Protein AF-A0A3D5DBY3-F1 (afdb_monomer_lite)

Secondary structure (DSSP, 8-state):
-HHHHHHHHHHHHHTGGG--HHHHHHHHHHHTS-HHHHHHHHTTS---SSHHHHHHHHHHHHHT-

Sequence (65 aa):
MRELDVLLKRFIETSYSDLDSTEQDVFDSLLSESDIDLYAWLTGRSIPESTLLAQLVNRICREND

Radius of gyration: 10.65 Å; chains: 1; bounding box: 26×19×26 Å

pLDDT: mean 89.15, std 4.98, range [60.59, 93.19]

Foldseek 3Di:
DVVLVVLVVLCCVPPVVVDDPVLVVLVVVLVVDDPVVSVCLLVVVDADPDPSNNVSSVVSNVSSD

Structure (mmCIF, N/CA/C/O backbone):
data_AF-A0A3D5DBY3-F1
#
_entry.id   AF-A0A3D5DBY3-F1
#
loop_
_atom_site.group_PDB
_atom_site.id
_atom_site.type_symbol
_atom_site.label_atom_id
_atom_site.label_alt_id
_atom_site.label_comp_id
_atom_site.label_asym_id
_atom_site.label_entity_id
_atom_site.label_seq_id
_atom_site.pdbx_PDB_ins_code
_atom_site.Cartn_x
_atom_site.Cartn_y
_atom_site.Cartn_z
_atom_site.occupancy
_atom_site.B_iso_or_equiv
_atom_site.auth_seq_id
_atom_site.auth_comp_id
_atom_site.auth_asym_id
_atom_site.auth_atom_id
_atom_site.pdbx_PDB_model_num
ATOM 1 N N . MET A 1 1 ? -0.483 12.012 -11.110 1.00 75.19 1 MET A N 1
ATOM 2 C CA . MET A 1 1 ? -0.717 11.618 -12.533 1.00 75.19 1 MET A CA 1
ATOM 3 C C . MET A 1 1 ? -2.164 11.128 -12.631 1.00 75.19 1 MET A C 1
ATOM 5 O O . MET A 1 1 ? -2.526 10.322 -11.792 1.00 75.19 1 MET A O 1
ATOM 9 N N . ARG A 1 2 ? -2.998 11.523 -13.614 1.00 82.38 2 ARG A N 1
ATOM 10 C CA . ARG A 1 2 ? -4.458 11.224 -13.574 1.00 82.38 2 ARG A CA 1
ATOM 11 C C . ARG A 1 2 ? -4.836 9.749 -13.347 1.00 82.38 2 ARG A C 1
ATOM 13 O O . ARG A 1 2 ? -5.803 9.494 -12.644 1.00 82.38 2 ARG A O 1
ATOM 20 N N . GLU A 1 3 ? -4.114 8.799 -13.938 1.00 86.44 3 GLU A N 1
ATOM 21 C CA . GLU A 1 3 ? -4.366 7.359 -13.743 1.00 86.44 3 GLU A CA 1
ATOM 22 C C . GLU A 1 3 ? -4.027 6.893 -12.320 1.00 86.44 3 GLU A C 1
ATOM 24 O O . GLU A 1 3 ? -4.797 6.152 -11.713 1.00 86.44 3 GLU A O 1
ATOM 29 N N . LEU A 1 4 ? -2.912 7.381 -11.769 1.00 87.44 4 LEU A N 1
ATOM 30 C CA . LEU A 1 4 ? -2.475 7.092 -10.404 1.00 87.44 4 LEU A CA 1
ATOM 31 C C . LEU A 1 4 ? -3.517 7.555 -9.378 1.00 87.44 4 LEU A C 1
ATOM 33 O O . LEU A 1 4 ? -3.907 6.797 -8.494 1.00 87.44 4 LEU A O 1
ATOM 37 N N . ASP A 1 5 ? -4.008 8.785 -9.547 1.00 87.88 5 ASP A N 1
ATOM 38 C CA . ASP A 1 5 ? -5.029 9.382 -8.687 1.00 87.88 5 ASP A CA 1
ATOM 39 C C . ASP A 1 5 ? -6.311 8.530 -8.625 1.00 87.88 5 ASP A C 1
ATOM 41 O O . ASP A 1 5 ? -6.934 8.417 -7.569 1.00 87.88 5 ASP A O 1
ATOM 45 N N . VAL A 1 6 ? -6.713 7.915 -9.745 1.00 88.88 6 VAL A N 1
ATOM 46 C CA . VAL A 1 6 ? -7.906 7.054 -9.811 1.00 88.88 6 VAL A CA 1
ATOM 47 C C . VAL A 1 6 ? -7.681 5.731 -9.078 1.00 88.88 6 VAL A C 1
ATOM 49 O O . VAL A 1 6 ? -8.547 5.321 -8.306 1.00 88.88 6 VAL A O 1
ATOM 52 N N . LEU A 1 7 ? -6.525 5.090 -9.279 1.00 87.12 7 LEU A N 1
ATOM 53 C CA . LEU A 1 7 ? -6.171 3.835 -8.602 1.00 87.12 7 LEU A CA 1
ATOM 54 C C . LEU A 1 7 ? -6.113 4.014 -7.081 1.00 87.12 7 LEU A C 1
ATOM 56 O O . LEU A 1 7 ? -6.708 3.238 -6.331 1.00 87.12 7 LEU A O 1
ATOM 60 N N . LEU A 1 8 ? -5.440 5.074 -6.624 1.00 89.19 8 LEU A N 1
ATOM 61 C CA . LEU A 1 8 ? -5.306 5.369 -5.199 1.00 89.19 8 LEU A CA 1
ATOM 62 C C . LEU A 1 8 ? -6.654 5.719 -4.566 1.00 89.19 8 LEU A C 1
ATOM 64 O O . LEU A 1 8 ? -6.974 5.190 -3.506 1.00 89.19 8 LEU A O 1
ATOM 68 N N . LYS A 1 9 ? -7.489 6.542 -5.218 1.00 89.88 9 LYS A N 1
ATOM 69 C CA . LYS A 1 9 ? -8.836 6.841 -4.703 1.00 89.88 9 LYS A CA 1
ATOM 70 C C . LYS A 1 9 ? -9.699 5.597 -4.566 1.00 89.88 9 LYS A C 1
ATOM 72 O O . LYS A 1 9 ? -10.315 5.415 -3.523 1.00 89.88 9 LYS A O 1
ATOM 77 N N . ARG A 1 10 ? -9.716 4.728 -5.579 1.00 89.31 10 ARG A N 1
ATOM 78 C CA . ARG A 1 10 ? -10.521 3.501 -5.548 1.00 89.31 10 ARG A CA 1
ATOM 79 C C . ARG A 1 10 ? -10.103 2.588 -4.398 1.00 89.31 10 ARG A C 1
ATOM 81 O O . ARG A 1 10 ? -10.963 2.061 -3.694 1.00 89.31 10 ARG A O 1
ATOM 88 N N . PHE A 1 11 ? -8.798 2.456 -4.170 1.00 90.38 11 PHE A N 1
ATOM 89 C CA . PHE A 1 11 ? -8.270 1.732 -3.019 1.00 90.38 11 PHE A CA 1
ATOM 90 C C . PHE A 1 11 ? -8.673 2.382 -1.689 1.00 90.38 11 PHE A C 1
ATOM 92 O O . PHE A 1 11 ? -9.088 1.681 -0.767 1.00 90.38 11 PHE A O 1
ATOM 99 N N . ILE A 1 12 ? -8.614 3.715 -1.598 1.00 90.81 12 ILE A N 1
ATOM 100 C CA . ILE A 1 12 ? -9.038 4.446 -0.399 1.00 90.81 12 ILE A CA 1
ATOM 101 C C . ILE A 1 12 ? -10.514 4.193 -0.079 1.00 90.81 12 ILE A C 1
ATOM 103 O O . ILE A 1 12 ? -10.870 3.913 1.062 1.00 90.81 12 ILE A O 1
ATOM 107 N N . GL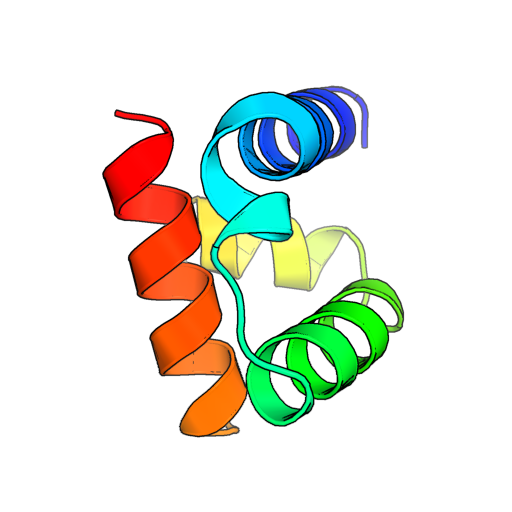U A 1 13 ? -11.375 4.240 -1.089 1.00 90.56 13 GLU A N 1
ATOM 108 C CA . GLU A 1 13 ? -12.812 4.043 -0.906 1.00 90.56 13 GLU A CA 1
ATOM 109 C C . GLU A 1 13 ? -13.187 2.590 -0.577 1.00 90.56 13 GLU A C 1
ATOM 111 O O . GLU A 1 13 ? -14.192 2.361 0.092 1.00 90.56 13 GLU A O 1
ATOM 116 N N . THR A 1 14 ? -12.387 1.615 -1.020 1.00 88.56 14 THR A N 1
ATOM 117 C CA . THR A 1 14 ? -12.736 0.188 -0.917 1.00 88.56 14 THR A CA 1
ATOM 118 C C . THR A 1 14 ? -12.049 -0.511 0.255 1.00 88.56 14 THR A C 1
ATOM 120 O O . THR A 1 14 ? -12.702 -1.256 0.983 1.00 88.56 14 THR A O 1
ATOM 123 N N . SER A 1 15 ? -10.754 -0.260 0.464 1.00 88.06 15 SER A N 1
ATOM 124 C CA . SER A 1 15 ? -9.903 -1.118 1.303 1.00 88.06 15 SER A CA 1
ATOM 125 C C . SER A 1 15 ? -9.089 -0.346 2.347 1.00 88.06 15 SER A C 1
ATOM 127 O O . SER A 1 15 ? -8.646 -0.945 3.320 1.00 88.06 15 SER A O 1
ATOM 129 N N . TYR A 1 16 ? -8.923 0.978 2.226 1.00 88.69 16 TYR A N 1
ATOM 130 C CA . TYR A 1 16 ? -8.158 1.763 3.215 1.00 88.69 16 TYR A CA 1
ATOM 131 C C . TYR A 1 16 ? -8.774 1.736 4.617 1.00 88.69 16 TYR A C 1
ATOM 133 O O . TYR A 1 16 ? -8.054 1.727 5.609 1.00 88.69 16 TYR A O 1
ATOM 141 N N . SER A 1 17 ? -10.102 1.643 4.706 1.00 89.06 17 SER A N 1
ATOM 142 C CA . SER A 1 17 ? -10.815 1.494 5.984 1.00 89.06 17 SER A CA 1
ATOM 143 C C . SER A 1 17 ? -10.489 0.182 6.715 1.00 89.06 17 SER A C 1
ATOM 145 O O . SER A 1 17 ? -10.727 0.085 7.916 1.00 89.06 17 SER A O 1
ATOM 147 N N . ASP A 1 18 ? -9.983 -0.818 5.989 1.00 90.19 18 ASP A N 1
ATOM 148 C CA . ASP A 1 18 ? -9.596 -2.136 6.504 1.00 90.19 18 ASP A CA 1
ATOM 149 C C . ASP A 1 18 ? -8.101 -2.204 6.875 1.00 90.19 18 ASP A C 1
ATOM 151 O O . ASP A 1 18 ? -7.649 -3.190 7.452 1.00 90.19 18 ASP A O 1
ATOM 155 N N . LEU A 1 19 ? -7.324 -1.162 6.553 1.00 90.12 19 LEU A N 1
ATOM 156 C CA . LEU A 1 19 ? -5.910 -1.088 6.911 1.00 90.12 19 LEU A CA 1
ATOM 157 C C . LEU A 1 19 ? -5.733 -0.823 8.402 1.00 90.12 19 LEU A C 1
ATOM 159 O O . LEU A 1 19 ? -6.378 0.063 8.976 1.00 90.12 19 LEU A O 1
ATOM 163 N N . ASP A 1 20 ? -4.791 -1.538 9.013 1.00 92.12 20 ASP A N 1
ATOM 164 C CA . ASP A 1 20 ? -4.374 -1.251 10.380 1.00 92.12 20 ASP A CA 1
ATOM 165 C C . ASP A 1 20 ? -3.536 0.041 10.467 1.00 92.12 20 ASP A C 1
ATOM 167 O O . ASP A 1 20 ? -3.116 0.620 9.464 1.00 92.12 20 ASP A O 1
ATOM 171 N N . SER A 1 21 ? -3.293 0.531 11.685 1.00 91.31 21 SER A N 1
ATOM 172 C CA . SER A 1 21 ? -2.585 1.802 11.895 1.00 91.31 21 SER A CA 1
ATOM 173 C C . SER A 1 21 ? -1.159 1.817 11.327 1.00 91.31 21 SER A C 1
ATOM 175 O O . SER A 1 21 ? -0.686 2.870 10.916 1.00 91.31 21 SER A O 1
ATOM 177 N N . THR A 1 22 ? -0.481 0.668 11.281 1.00 91.00 22 THR A N 1
ATOM 178 C CA . THR A 1 22 ? 0.850 0.531 10.672 1.00 91.00 22 THR A CA 1
ATOM 179 C C . THR A 1 22 ? 0.749 0.605 9.156 1.00 91.00 22 THR A C 1
ATOM 181 O O . THR A 1 22 ? 1.534 1.295 8.517 1.00 91.00 22 THR A O 1
ATOM 184 N N . GLU A 1 23 ? -0.231 -0.073 8.562 1.00 90.94 23 GLU A N 1
ATOM 185 C CA . GLU A 1 23 ? -0.454 -0.021 7.116 1.00 90.94 23 GLU A CA 1
ATOM 186 C C . GLU A 1 23 ? -0.851 1.382 6.636 1.00 90.94 23 GLU A C 1
ATOM 188 O O . GLU A 1 23 ? -0.417 1.806 5.566 1.00 90.94 23 GLU A O 1
ATOM 193 N N . GLN A 1 24 ? -1.626 2.126 7.432 1.00 91.94 24 GLN A N 1
ATOM 194 C CA . GLN A 1 24 ? -1.960 3.523 7.139 1.00 91.94 24 GLN A CA 1
ATOM 195 C C . GLN A 1 24 ? -0.722 4.433 7.161 1.00 91.94 24 GLN A C 1
ATOM 197 O O . GLN A 1 24 ? -0.588 5.285 6.286 1.00 91.94 24 GLN A O 1
ATOM 202 N N . ASP A 1 25 ? 0.205 4.226 8.100 1.00 93.19 25 ASP A N 1
ATOM 203 C CA . ASP A 1 25 ? 1.479 4.962 8.173 1.00 93.19 25 ASP A CA 1
ATOM 204 C C . ASP A 1 25 ? 2.395 4.639 6.976 1.00 93.19 25 ASP A C 1
ATOM 206 O O . ASP A 1 25 ? 2.998 5.518 6.354 1.00 93.19 25 ASP A O 1
ATOM 210 N N . VAL A 1 26 ? 2.416 3.367 6.564 1.00 92.56 26 VAL A N 1
ATOM 211 C CA . VAL A 1 26 ? 3.113 2.926 5.348 1.00 92.56 26 VAL A CA 1
ATOM 212 C C . VAL A 1 26 ? 2.464 3.523 4.095 1.00 92.56 26 VAL A C 1
ATOM 214 O O . VAL A 1 26 ? 3.176 3.873 3.156 1.00 92.56 26 VAL A O 1
ATOM 217 N N . PHE A 1 27 ? 1.137 3.674 4.063 1.00 92.19 27 PHE A N 1
ATOM 218 C CA . PHE A 1 27 ? 0.437 4.342 2.965 1.00 92.19 27 PHE A CA 1
ATOM 219 C C . PHE A 1 27 ? 0.781 5.833 2.893 1.00 92.19 27 PHE A C 1
ATOM 221 O O . PHE A 1 27 ? 0.991 6.351 1.802 1.00 92.19 27 PHE A O 1
ATOM 228 N N . ASP A 1 28 ? 0.902 6.517 4.030 1.00 91.94 28 ASP A N 1
ATOM 229 C CA . ASP A 1 28 ? 1.343 7.917 4.075 1.00 91.94 28 ASP A CA 1
ATOM 230 C C . ASP A 1 28 ? 2.789 8.074 3.570 1.00 91.94 28 ASP A C 1
ATOM 232 O O . ASP A 1 28 ? 3.091 8.935 2.739 1.00 91.94 28 ASP A O 1
ATOM 236 N N . SER A 1 29 ? 3.666 7.145 3.969 1.00 91.50 29 SER A N 1
ATOM 237 C CA . SER A 1 29 ? 5.033 7.051 3.442 1.00 91.50 29 SER A CA 1
ATOM 238 C C . SER A 1 29 ? 5.040 6.810 1.931 1.00 91.50 29 SER A C 1
ATOM 240 O O . SER A 1 29 ? 5.810 7.437 1.211 1.00 91.50 29 SER A O 1
ATOM 242 N N . LEU A 1 30 ? 4.150 5.946 1.434 1.00 91.44 30 LEU A N 1
ATOM 243 C CA . LEU A 1 30 ? 3.974 5.698 0.007 1.00 91.44 30 LEU A CA 1
ATOM 244 C C . LEU A 1 30 ? 3.550 6.984 -0.719 1.00 91.44 30 LEU A C 1
ATOM 246 O O . LEU A 1 30 ? 4.146 7.335 -1.726 1.00 91.44 30 LEU A O 1
ATOM 250 N N . LEU A 1 31 ? 2.588 7.746 -0.196 1.00 90.38 31 LEU A N 1
ATOM 251 C CA . LEU A 1 31 ? 2.162 9.018 -0.800 1.00 90.38 31 LEU A CA 1
ATOM 252 C C . LEU A 1 31 ? 3.257 10.099 -0.832 1.00 90.38 31 LEU A C 1
ATOM 254 O O . LEU A 1 31 ? 3.125 11.064 -1.586 1.00 90.38 31 LEU A O 1
ATOM 258 N N . SER A 1 32 ? 4.318 9.947 -0.039 1.00 91.19 32 SER A N 1
ATOM 259 C CA . SER A 1 32 ? 5.481 10.841 -0.054 1.00 91.19 32 SER A CA 1
ATOM 260 C C . SER A 1 32 ? 6.471 10.540 -1.192 1.00 91.19 32 SER A C 1
ATOM 262 O O . SER A 1 32 ? 7.362 11.350 -1.453 1.00 91.19 32 SER A O 1
ATOM 264 N N . GLU A 1 33 ? 6.320 9.405 -1.881 1.00 91.81 33 GLU A N 1
ATOM 265 C CA . GLU A 1 33 ? 7.167 8.991 -3.004 1.00 91.81 33 GLU A CA 1
ATOM 266 C C . GLU A 1 33 ? 6.759 9.666 -4.326 1.00 91.81 33 GLU A C 1
ATOM 268 O O . GLU A 1 33 ? 5.680 10.242 -4.475 1.00 91.81 33 GLU A O 1
ATOM 273 N N . SER A 1 34 ? 7.636 9.596 -5.331 1.00 91.75 34 SER A N 1
ATOM 274 C CA . SER A 1 34 ? 7.396 10.243 -6.627 1.00 91.75 34 SER A CA 1
ATOM 275 C C . SER A 1 34 ? 6.299 9.534 -7.431 1.00 91.75 34 SER A C 1
ATOM 277 O O . SER A 1 34 ? 6.282 8.308 -7.514 1.00 91.75 34 SER A O 1
ATOM 279 N N . ASP A 1 35 ? 5.460 10.291 -8.157 1.00 90.50 35 ASP A N 1
ATOM 280 C CA . ASP A 1 35 ? 4.422 9.742 -9.057 1.00 90.50 35 ASP A CA 1
ATOM 281 C C . ASP A 1 35 ? 4.948 8.640 -10.001 1.00 90.50 35 ASP A C 1
ATOM 283 O O . ASP A 1 35 ? 4.228 7.694 -10.321 1.00 90.50 35 ASP A O 1
ATOM 287 N N . ILE A 1 36 ? 6.193 8.777 -10.475 1.00 89.62 36 ILE A N 1
ATOM 288 C CA . ILE A 1 36 ? 6.843 7.829 -11.392 1.00 89.62 36 ILE A CA 1
ATOM 289 C C . ILE A 1 36 ? 7.078 6.481 -10.705 1.00 89.62 36 ILE A C 1
ATOM 291 O O . ILE A 1 36 ? 6.761 5.443 -11.289 1.00 89.62 36 ILE A O 1
ATOM 295 N N . ASP A 1 37 ? 7.606 6.499 -9.482 1.00 92.19 37 ASP A N 1
ATOM 296 C CA . ASP A 1 37 ? 7.882 5.295 -8.698 1.00 92.19 37 ASP A CA 1
ATOM 297 C C . ASP A 1 37 ? 6.579 4.616 -8.288 1.00 92.19 37 ASP A C 1
ATOM 299 O O . ASP A 1 37 ? 6.401 3.421 -8.524 1.00 92.19 37 ASP A O 1
ATOM 303 N N . LEU A 1 38 ? 5.609 5.401 -7.814 1.00 91.25 38 LEU A N 1
ATOM 304 C CA . LEU A 1 38 ? 4.275 4.911 -7.480 1.00 91.25 38 LEU A CA 1
ATOM 305 C C . LEU A 1 38 ? 3.601 4.225 -8.663 1.00 91.25 38 LEU A C 1
ATOM 307 O O . LEU A 1 38 ? 3.088 3.113 -8.534 1.00 91.25 38 LEU A O 1
ATOM 311 N N . TYR A 1 39 ? 3.635 4.852 -9.838 1.00 90.62 39 TYR A N 1
ATOM 312 C CA . TYR A 1 39 ? 3.078 4.255 -11.042 1.00 90.62 39 TYR A CA 1
ATOM 313 C C . TYR A 1 39 ? 3.828 2.977 -11.430 1.00 90.62 39 TYR A C 1
ATOM 315 O O . TYR A 1 39 ? 3.198 1.979 -11.784 1.00 90.62 39 TYR A O 1
ATOM 323 N N . ALA A 1 40 ? 5.161 2.963 -11.342 1.00 92.12 40 ALA A N 1
ATOM 324 C CA . ALA A 1 40 ? 5.958 1.776 -11.637 1.00 92.12 40 ALA A CA 1
ATOM 325 C C . ALA A 1 40 ? 5.647 0.612 -10.681 1.00 92.12 40 ALA A C 1
ATOM 327 O O . ALA A 1 40 ? 5.555 -0.529 -11.132 1.00 92.12 40 ALA A O 1
ATOM 328 N N . TRP A 1 41 ? 5.434 0.883 -9.394 1.00 92.81 41 TRP A N 1
ATOM 329 C CA . TRP A 1 41 ? 5.080 -0.128 -8.398 1.00 92.81 41 TRP A CA 1
ATOM 330 C C . TRP A 1 41 ? 3.659 -0.657 -8.588 1.00 92.81 41 TRP A C 1
ATOM 332 O O . TRP A 1 41 ? 3.463 -1.868 -8.669 1.00 92.81 41 TRP A O 1
ATOM 342 N N . LEU A 1 42 ? 2.676 0.233 -8.747 1.00 89.25 42 LEU A N 1
ATOM 343 C CA . LEU A 1 42 ? 1.267 -0.143 -8.922 1.00 89.25 42 LEU A CA 1
ATOM 344 C C . LEU A 1 42 ? 0.994 -0.870 -10.247 1.00 89.25 42 LEU A C 1
ATOM 346 O O . LEU A 1 42 ? 0.051 -1.650 -10.340 1.00 89.25 42 LEU A O 1
ATOM 350 N N . THR A 1 43 ? 1.821 -0.639 -11.272 1.00 88.94 43 THR A N 1
ATOM 351 C CA . THR A 1 43 ? 1.759 -1.370 -12.552 1.00 88.94 43 THR A CA 1
ATOM 352 C C . THR A 1 43 ? 2.651 -2.616 -12.591 1.00 88.94 43 THR A C 1
ATOM 354 O O . THR A 1 43 ? 2.726 -3.276 -13.628 1.00 88.94 43 THR A O 1
ATOM 357 N N . GLY A 1 44 ? 3.351 -2.941 -11.497 1.00 88.38 44 GLY A N 1
ATOM 358 C CA . GLY A 1 44 ? 4.246 -4.099 -11.409 1.00 88.38 44 GLY A CA 1
ATOM 359 C C . GLY A 1 44 ? 5.516 -3.998 -12.263 1.00 88.38 44 GLY A C 1
ATOM 360 O O . GLY A 1 44 ? 6.172 -5.007 -12.511 1.00 88.38 44 GLY A O 1
ATOM 361 N N . ARG A 1 45 ? 5.874 -2.798 -12.736 1.00 90.06 45 ARG A N 1
ATOM 362 C CA . ARG A 1 45 ? 7.120 -2.538 -13.482 1.00 90.06 45 ARG A CA 1
ATOM 363 C C . ARG A 1 45 ? 8.350 -2.511 -12.577 1.00 90.06 45 ARG A C 1
ATOM 365 O O . ARG A 1 45 ? 9.439 -2.830 -13.045 1.00 90.06 45 ARG A O 1
ATOM 372 N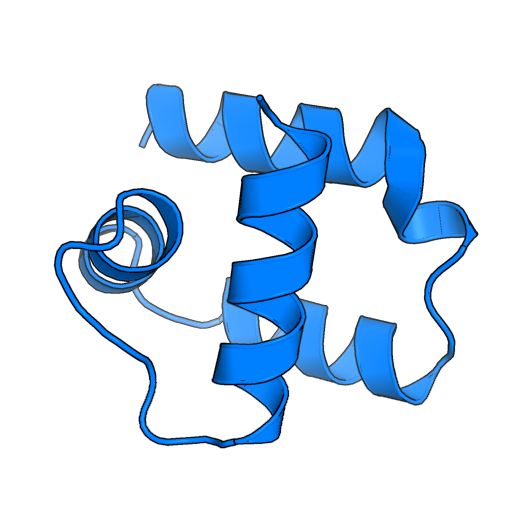 N . SER A 1 46 ? 8.162 -2.146 -11.311 1.00 92.06 46 SER A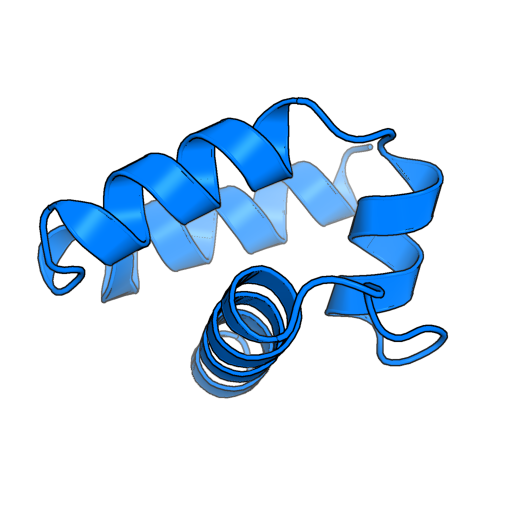 N 1
ATOM 373 C CA . SER A 1 46 ? 9.198 -2.099 -10.276 1.00 92.06 46 SER A CA 1
ATOM 374 C C . SER A 1 46 ? 8.638 -2.572 -8.935 1.00 92.06 46 SER A C 1
ATOM 376 O O . SER A 1 46 ? 7.427 -2.693 -8.769 1.00 92.06 46 SER A O 1
ATOM 378 N N . ILE A 1 47 ? 9.518 -2.801 -7.958 1.00 89.88 47 ILE A N 1
ATOM 379 C CA . ILE A 1 47 ? 9.157 -3.177 -6.586 1.00 89.88 47 ILE A CA 1
ATOM 380 C C . ILE A 1 47 ? 9.863 -2.200 -5.634 1.00 89.88 47 ILE A C 1
ATOM 382 O O . ILE A 1 47 ? 11.049 -1.938 -5.848 1.00 89.88 47 ILE A O 1
ATOM 386 N N . PRO A 1 48 ? 9.178 -1.650 -4.616 1.00 90.88 48 PRO A N 1
ATOM 387 C CA . PRO A 1 48 ? 9.819 -0.791 -3.625 1.00 90.88 48 PRO A CA 1
ATOM 388 C C . PRO A 1 48 ? 10.817 -1.583 -2.770 1.00 90.88 48 PRO A C 1
ATOM 390 O O . PRO A 1 48 ? 10.611 -2.764 -2.486 1.00 90.88 48 PRO A O 1
ATOM 393 N N . GLU A 1 49 ? 11.889 -0.926 -2.324 1.00 88.25 49 GLU A N 1
ATOM 394 C CA . GLU A 1 49 ? 12.932 -1.569 -1.50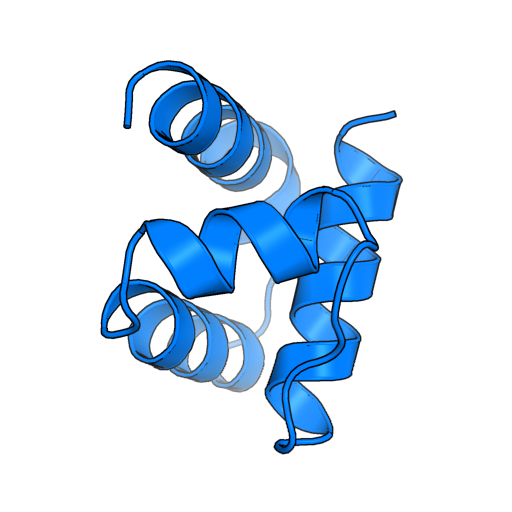7 1.00 88.25 49 GLU A CA 1
ATOM 395 C C . GLU A 1 49 ? 12.423 -1.961 -0.112 1.00 88.25 49 GLU A C 1
ATOM 397 O O . GLU A 1 49 ? 12.808 -2.993 0.442 1.00 88.25 49 GLU A O 1
ATOM 402 N N . SER A 1 50 ? 11.514 -1.165 0.455 1.00 90.69 50 SER A N 1
ATOM 403 C CA . SER A 1 50 ? 10.911 -1.454 1.753 1.00 90.69 50 SER A CA 1
ATOM 404 C C . SER A 1 50 ? 9.924 -2.612 1.650 1.00 90.69 50 SER A C 1
ATOM 406 O O . SER A 1 50 ? 8.912 -2.536 0.954 1.00 90.69 50 SER A O 1
ATOM 408 N N . THR A 1 51 ? 10.149 -3.661 2.441 1.00 91.25 51 THR A N 1
ATOM 409 C CA . THR A 1 51 ? 9.274 -4.844 2.485 1.00 91.25 51 THR A CA 1
ATOM 410 C C . THR A 1 51 ? 7.833 -4.508 2.885 1.00 91.25 51 THR A C 1
ATOM 412 O O . THR A 1 51 ? 6.901 -5.169 2.434 1.00 91.25 51 THR A O 1
ATOM 415 N N . LEU A 1 52 ? 7.631 -3.480 3.716 1.00 90.75 52 LEU A N 1
ATOM 416 C CA . LEU A 1 52 ? 6.296 -3.004 4.095 1.00 90.75 52 LEU A CA 1
ATOM 417 C C . LEU A 1 52 ? 5.581 -2.323 2.919 1.00 90.75 52 LEU A C 1
ATOM 419 O O . LEU A 1 52 ? 4.438 -2.666 2.625 1.00 90.75 52 LEU A O 1
ATOM 423 N N . LEU A 1 53 ? 6.274 -1.441 2.187 1.00 91.50 53 LEU A N 1
ATOM 424 C CA . LEU A 1 53 ? 5.730 -0.819 0.974 1.00 91.50 53 LEU A CA 1
ATOM 425 C C . LEU A 1 53 ? 5.403 -1.878 -0.082 1.00 91.50 53 LEU A C 1
ATOM 427 O O . LEU A 1 53 ? 4.345 -1.819 -0.697 1.00 91.50 53 LEU A O 1
ATOM 431 N N . ALA A 1 54 ? 6.267 -2.881 -0.260 1.00 92.38 54 ALA A N 1
ATOM 432 C CA . ALA A 1 54 ? 6.043 -3.948 -1.233 1.00 92.38 54 ALA A CA 1
ATOM 433 C C . ALA A 1 54 ? 4.776 -4.760 -0.919 1.00 92.38 54 ALA A C 1
ATOM 435 O O . ALA A 1 54 ? 4.019 -5.099 -1.830 1.00 92.38 54 ALA A O 1
ATOM 436 N N . GLN A 1 55 ? 4.519 -5.038 0.363 1.00 92.25 55 GLN A N 1
ATOM 437 C CA . GLN A 1 55 ? 3.292 -5.706 0.807 1.00 92.25 55 GLN A CA 1
ATOM 438 C C . GLN A 1 55 ? 2.052 -4.846 0.546 1.00 92.25 55 GLN A C 1
ATOM 440 O O . GLN A 1 55 ? 1.074 -5.346 -0.012 1.00 92.25 55 GLN A O 1
ATOM 445 N N . LEU A 1 56 ? 2.111 -3.554 0.882 1.00 91.69 56 LEU A N 1
ATOM 446 C CA . LEU A 1 56 ? 0.998 -2.631 0.673 1.00 91.69 56 LEU A CA 1
ATOM 447 C C . LEU A 1 56 ? 0.688 -2.436 -0.817 1.00 91.69 56 LEU A C 1
ATOM 449 O O . LEU A 1 56 ? -0.465 -2.550 -1.220 1.00 91.69 56 LEU A O 1
ATOM 453 N N . VAL A 1 57 ? 1.707 -2.224 -1.655 1.00 91.88 57 VAL A N 1
ATOM 454 C CA . VAL A 1 57 ? 1.562 -2.140 -3.119 1.00 91.88 57 VAL A CA 1
ATOM 455 C C . VAL A 1 57 ? 0.904 -3.403 -3.665 1.00 91.88 57 VAL A C 1
ATOM 457 O O . VAL A 1 57 ? -0.047 -3.311 -4.436 1.00 91.88 57 VAL A O 1
ATOM 460 N N . ASN A 1 58 ? 1.359 -4.587 -3.240 1.00 91.00 58 ASN A N 1
ATOM 461 C CA . ASN A 1 58 ? 0.765 -5.844 -3.688 1.00 91.00 58 ASN A CA 1
ATOM 462 C C . ASN A 1 58 ? -0.717 -5.941 -3.299 1.00 91.00 58 ASN A C 1
ATOM 464 O O . ASN A 1 58 ? -1.536 -6.369 -4.111 1.00 91.00 58 ASN A O 1
ATOM 468 N N . ARG A 1 59 ? -1.072 -5.493 -2.089 1.00 89.69 59 ARG A N 1
ATOM 469 C CA . ARG A 1 59 ? -2.465 -5.410 -1.634 1.00 89.69 59 ARG A CA 1
ATOM 470 C C . ARG A 1 59 ? -3.279 -4.457 -2.516 1.00 89.69 59 ARG A C 1
ATOM 472 O O . ARG A 1 59 ? -4.325 -4.861 -3.008 1.00 89.69 59 ARG A O 1
ATOM 479 N N . ILE A 1 60 ? -2.773 -3.254 -2.798 1.00 88.94 60 ILE A N 1
ATOM 480 C CA . ILE A 1 60 ? -3.440 -2.272 -3.672 1.00 88.94 60 ILE A CA 1
ATOM 481 C C . ILE A 1 60 ? -3.668 -2.845 -5.076 1.00 88.94 60 ILE A C 1
ATOM 483 O O . ILE A 1 60 ? -4.770 -2.719 -5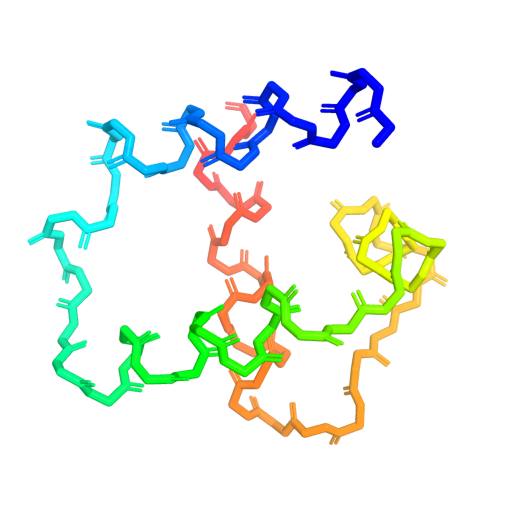.608 1.00 88.94 60 ILE A O 1
ATOM 487 N N . CYS A 1 61 ? -2.664 -3.494 -5.674 1.00 88.06 61 CYS A N 1
ATOM 488 C CA . CYS A 1 61 ? -2.788 -4.106 -6.999 1.00 88.06 61 CYS A CA 1
ATOM 489 C C . CYS A 1 61 ? -3.857 -5.204 -7.038 1.00 88.06 61 CYS A C 1
ATOM 491 O O . CYS A 1 61 ? -4.582 -5.300 -8.019 1.00 88.06 61 CYS A O 1
ATOM 493 N N . ARG A 1 62 ? -3.977 -6.015 -5.979 1.00 86.69 62 ARG A N 1
ATOM 494 C CA . ARG A 1 62 ? -4.965 -7.104 -5.909 1.00 86.69 62 ARG A CA 1
ATOM 495 C C . ARG A 1 62 ? -6.405 -6.610 -5.784 1.00 86.69 62 ARG A C 1
ATOM 497 O O . ARG A 1 62 ? -7.299 -7.253 -6.313 1.00 86.69 62 ARG A O 1
ATOM 504 N N . GLU A 1 63 ? -6.619 -5.498 -5.089 1.00 82.88 63 GLU A N 1
ATOM 505 C CA . GLU A 1 63 ? -7.954 -4.918 -4.872 1.00 82.88 63 GLU A CA 1
ATOM 506 C C . GLU A 1 63 ? -8.440 -4.078 -6.068 1.00 82.88 63 GLU A C 1
ATOM 508 O O . GLU A 1 63 ? -9.622 -3.751 -6.163 1.00 82.88 63 GLU A O 1
ATOM 513 N N . ASN A 1 64 ? -7.530 -3.698 -6.972 1.00 72.62 64 ASN A N 1
ATOM 514 C CA . ASN A 1 64 ? -7.839 -2.895 -8.158 1.00 72.62 64 ASN A CA 1
ATOM 515 C C . ASN A 1 64 ? -8.063 -3.713 -9.447 1.00 72.62 64 ASN A C 1
ATOM 517 O O . ASN A 1 64 ? -8.382 -3.091 -10.466 1.00 72.62 64 ASN A O 1
ATOM 521 N N . ASP A 1 65 ? -7.916 -5.044 -9.402 1.00 60.59 65 ASP A N 1
ATOM 522 C CA . ASP A 1 65 ? -8.206 -5.967 -10.519 1.00 60.59 65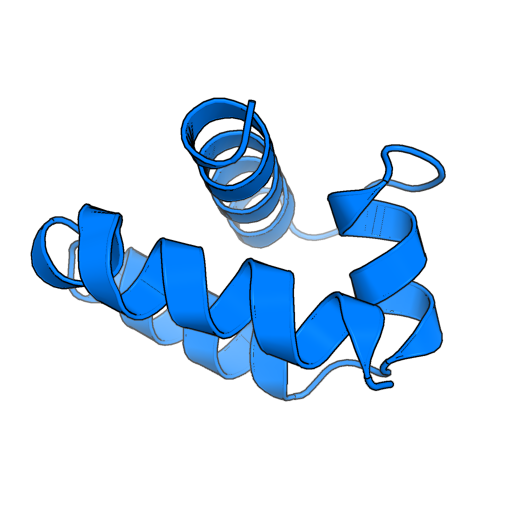 ASP A CA 1
ATOM 523 C C . ASP A 1 65 ? -9.710 -6.022 -10.874 1.00 60.59 65 ASP A C 1
ATOM 525 O O . ASP A 1 65 ? -10.568 -5.836 -9.973 1.00 60.59 65 ASP A O 1
#